Protein AF-A0A369TSJ4-F1 (afdb_monomer)

pLDDT: mean 82.73, std 7.44, range [54.56, 92.25]

Sequence (88 aa):
MSVSGIVFLSLGGLIFAAWAFQMFALLFAMRRRVAARTGRMFPGVGDSLAGWREFLTAPEHRVTRRRLGLTTLALFAWIALNALALRP

Foldseek 3Di:
DDPVVVVLVVVLVVLVVVLVVLVVVVVVVLLVVLCVVPVDNDDDPVSSVVSVVCCVPPPVNVVSCVVNVVSVVVNVVSVVVVVVVPDD

Secondary structure (DSSP, 8-state):
--HHHHHHHHHHHHHHHHHHHHHHHHHHHHHHHHHHHH--SS--HHHHHHHHHHHHH-GGGHHHHHHHHHHHHHHHHHHHHHHHHT--

Nearest PDB structures (foldseek):
  4zwt-assembly2_L  TM=6.767E-01  e=4.216E+00  Tequatrovirus T4

Mean p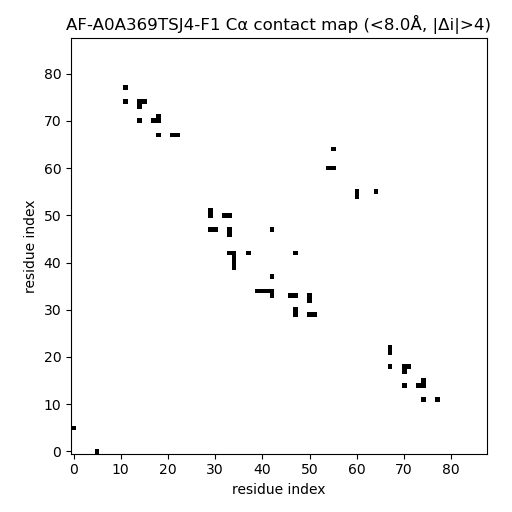redicted aligned error: 7.22 Å

Solvent-accessible surface area (backbone atoms only — not comparable to full-atom values): 4995 Å² total; per-residue (Å²): 133,57,72,68,57,52,55,49,54,51,52,53,50,51,53,50,50,55,38,49,50,52,52,51,54,48,52,53,53,50,51,53,51,47,27,70,73,67,76,32,98,76,65,55,73,65,55,52,50,51,52,50,49,47,54,71,67,42,73,89,34,49,64,60,5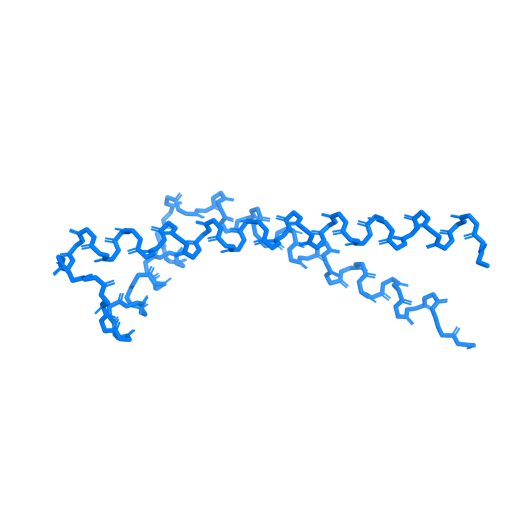1,48,52,54,48,52,41,49,49,51,48,51,51,49,51,50,52,49,57,61,72,66,56,128

Radius of gyration: 17.57 Å; Cα contacts (8 Å, |Δi|>4): 31; chains: 1; bounding box: 41×21×50 Å

Organism: NCBI:txid2282382

Structure (mmCIF, N/CA/C/O backbone):
data_AF-A0A369TSJ4-F1
#
_entry.id   AF-A0A369TSJ4-F1
#
loop_
_atom_site.group_PDB
_atom_site.id
_atom_site.type_symbol
_atom_site.label_atom_id
_atom_site.label_alt_id
_atom_site.label_comp_id
_atom_site.label_asym_id
_atom_site.label_entity_id
_atom_site.label_seq_id
_atom_site.pdbx_PDB_ins_code
_atom_site.Cartn_x
_atom_site.Cartn_y
_atom_site.Cartn_z
_atom_site.occupancy
_atom_site.B_iso_or_equiv
_atom_site.auth_seq_id
_atom_site.auth_comp_id
_atom_site.auth_asym_id
_atom_site.auth_atom_id
_atom_site.pdbx_PDB_model_num
ATOM 1 N N . MET A 1 1 ? 26.070 -3.106 -18.082 1.00 60.06 1 MET A N 1
ATOM 2 C CA . MET A 1 1 ? 24.641 -2.819 -17.822 1.00 60.06 1 MET A CA 1
ATOM 3 C C . MET A 1 1 ? 24.183 -1.747 -18.794 1.00 60.06 1 MET A C 1
ATOM 5 O O . MET A 1 1 ? 24.888 -0.756 -18.927 1.00 60.06 1 MET A O 1
ATOM 9 N N . SER A 1 2 ? 23.070 -1.945 -19.501 1.00 85.50 2 SER A N 1
ATOM 10 C CA . SER A 1 2 ? 22.514 -0.914 -20.385 1.00 85.50 2 SER A CA 1
ATOM 11 C C . SER A 1 2 ? 21.793 0.166 -19.570 1.00 85.50 2 SER A C 1
ATOM 13 O O . SER A 1 2 ? 21.219 -0.123 -18.518 1.00 85.50 2 SER A O 1
ATOM 15 N N . VAL A 1 3 ? 21.775 1.405 -20.072 1.00 88.44 3 VAL A N 1
ATOM 16 C CA . VAL A 1 3 ? 21.014 2.519 -19.471 1.00 88.44 3 VAL A CA 1
ATOM 17 C C . VAL A 1 3 ? 19.533 2.152 -19.317 1.00 88.44 3 VAL A C 1
ATOM 19 O O . VAL A 1 3 ? 18.928 2.434 -18.287 1.00 88.44 3 VAL A O 1
ATOM 22 N N . SER A 1 4 ? 18.972 1.433 -20.293 1.00 81.94 4 SER A N 1
ATOM 23 C CA . SER A 1 4 ? 17.600 0.917 -20.242 1.00 81.94 4 SER A CA 1
ATOM 24 C C . SER A 1 4 ? 17.352 -0.025 -19.059 1.00 81.94 4 SER A C 1
ATOM 26 O O . SER A 1 4 ? 16.310 0.074 -18.415 1.00 81.94 4 SER A O 1
ATOM 28 N N . GLY A 1 5 ? 18.312 -0.891 -18.721 1.00 83.38 5 GLY A N 1
ATOM 29 C CA . GLY A 1 5 ? 18.207 -1.797 -17.575 1.00 83.38 5 GLY A CA 1
ATOM 30 C C . GLY A 1 5 ? 18.235 -1.059 -16.236 1.00 83.38 5 GLY A C 1
ATOM 31 O O . GLY A 1 5 ? 17.483 -1.408 -15.328 1.00 83.38 5 GLY A O 1
ATOM 32 N N . ILE A 1 6 ? 19.047 -0.002 -16.132 1.00 88.25 6 ILE A N 1
ATOM 33 C CA . ILE A 1 6 ? 19.101 0.853 -14.937 1.00 88.25 6 ILE A CA 1
ATOM 34 C C . ILE A 1 6 ? 17.761 1.566 -14.747 1.00 88.25 6 ILE A C 1
ATOM 36 O O . ILE A 1 6 ? 17.168 1.461 -13.678 1.00 88.25 6 ILE A O 1
ATOM 40 N N . VAL A 1 7 ? 17.246 2.221 -15.795 1.00 88.12 7 VAL A N 1
ATOM 41 C CA . VAL A 1 7 ? 15.954 2.928 -15.747 1.00 88.12 7 VAL A CA 1
ATOM 42 C C . VAL A 1 7 ? 14.823 1.981 -15.349 1.00 88.12 7 VAL A C 1
ATOM 44 O O . VAL A 1 7 ? 14.010 2.326 -14.493 1.00 88.12 7 VAL A O 1
ATOM 47 N N . PHE A 1 8 ? 14.797 0.774 -15.921 1.00 85.81 8 PHE A N 1
ATOM 48 C CA . PHE A 1 8 ? 13.802 -0.237 -15.587 1.00 85.81 8 PHE A CA 1
ATOM 49 C C . PHE A 1 8 ? 13.883 -0.607 -14.097 1.00 85.81 8 PHE A C 1
ATOM 51 O O . PHE A 1 8 ? 12.920 -0.408 -13.360 1.00 85.81 8 PHE A O 1
ATOM 58 N N . LEU A 1 9 ? 15.042 -1.052 -13.605 1.00 87.44 9 LEU A N 1
ATOM 59 C CA . LEU A 1 9 ? 15.211 -1.441 -12.198 1.00 87.44 9 LEU A CA 1
ATOM 60 C C . LEU A 1 9 ? 14.888 -0.303 -11.221 1.00 87.44 9 LEU A C 1
ATOM 62 O O . LEU A 1 9 ? 14.232 -0.541 -10.205 1.00 87.44 9 LEU A O 1
ATOM 66 N N . SER A 1 10 ? 15.293 0.928 -11.539 1.00 91.75 10 SER A N 1
ATOM 67 C CA . SER A 1 10 ? 14.962 2.103 -10.734 1.00 91.75 10 SER A CA 1
ATOM 68 C C . SER A 1 10 ? 13.452 2.331 -10.652 1.00 91.75 10 SER A C 1
ATOM 70 O O . SER A 1 10 ? 12.940 2.566 -9.559 1.00 91.75 10 SER A O 1
ATOM 72 N N . LEU A 1 11 ? 12.720 2.206 -11.765 1.00 89.50 11 LEU A N 1
ATOM 73 C CA . LEU A 1 11 ? 11.264 2.364 -11.773 1.00 89.50 11 LEU A CA 1
ATOM 74 C C . LEU A 1 11 ? 10.580 1.297 -10.904 1.00 89.50 11 LEU A C 1
ATOM 76 O O . LEU A 1 11 ? 9.729 1.621 -10.077 1.00 89.50 11 LEU A O 1
ATOM 80 N N . GLY A 1 12 ? 11.007 0.039 -11.032 1.00 87.94 12 GLY A N 1
ATOM 81 C CA . GLY A 1 12 ? 10.525 -1.060 -10.194 1.00 87.94 12 GLY A CA 1
ATOM 82 C C . GLY A 1 12 ? 10.787 -0.833 -8.707 1.00 87.94 12 GLY A C 1
ATOM 83 O O . GLY A 1 12 ? 9.893 -1.020 -7.880 1.00 87.94 12 GLY A O 1
ATOM 84 N N . GLY A 1 13 ? 11.989 -0.359 -8.369 1.00 90.56 13 GLY A N 1
ATOM 85 C CA . GLY A 1 13 ? 12.365 0.001 -7.004 1.00 90.56 13 GLY A CA 1
ATOM 86 C C . GLY A 1 13 ? 11.490 1.111 -6.421 1.00 90.56 13 GLY A C 1
ATOM 87 O O . GLY A 1 13 ? 11.062 1.011 -5.273 1.00 90.56 13 GLY A O 1
ATOM 88 N N . LEU A 1 14 ? 11.152 2.133 -7.213 1.00 91.88 14 LEU A N 1
ATOM 89 C CA . LEU A 1 14 ? 10.258 3.216 -6.789 1.00 91.88 14 LEU A CA 1
ATOM 90 C C . LEU A 1 14 ? 8.825 2.726 -6.548 1.00 91.88 14 LEU A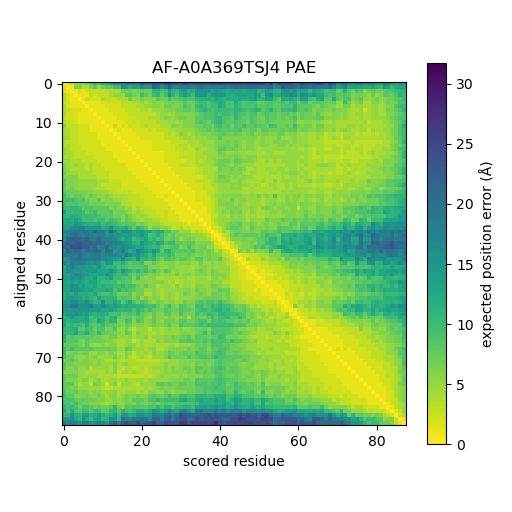 C 1
ATOM 92 O O . LEU A 1 14 ? 8.221 3.087 -5.537 1.00 91.88 14 LEU A O 1
ATOM 96 N N . ILE A 1 15 ? 8.292 1.879 -7.436 1.00 88.62 15 ILE A N 1
ATOM 97 C CA . ILE A 1 15 ? 6.958 1.279 -7.267 1.00 88.62 15 ILE A CA 1
ATOM 98 C C . ILE A 1 15 ? 6.928 0.433 -5.988 1.00 88.62 15 ILE A C 1
ATOM 100 O O . ILE A 1 15 ? 6.005 0.562 -5.179 1.00 88.62 15 ILE A O 1
ATOM 104 N N . PHE A 1 16 ? 7.963 -0.383 -5.769 1.00 89.50 16 PHE A N 1
ATOM 105 C CA . PHE A 1 16 ? 8.095 -1.189 -4.562 1.00 89.50 16 PHE A CA 1
ATOM 106 C C . PHE A 1 16 ? 8.204 -0.330 -3.299 1.00 89.50 16 PHE A C 1
ATOM 108 O O . PHE A 1 16 ? 7.491 -0.583 -2.332 1.00 89.50 16 PHE A O 1
ATOM 115 N N . ALA A 1 17 ? 9.035 0.714 -3.302 1.00 92.25 17 ALA A N 1
ATOM 116 C CA . ALA A 1 17 ? 9.195 1.611 -2.160 1.00 92.25 17 ALA A CA 1
ATOM 117 C C . ALA A 1 17 ? 7.887 2.341 -1.818 1.00 92.25 17 ALA A C 1
ATOM 119 O O . ALA A 1 17 ? 7.513 2.422 -0.647 1.00 92.25 17 ALA A O 1
ATOM 120 N N . ALA A 1 18 ? 7.155 2.820 -2.828 1.00 88.88 18 ALA A N 1
ATOM 121 C CA . ALA A 1 18 ? 5.857 3.461 -2.637 1.00 88.88 18 ALA A CA 1
ATOM 122 C C . ALA A 1 18 ? 4.828 2.493 -2.031 1.00 88.88 18 ALA A C 1
ATOM 124 O O . ALA A 1 18 ? 4.107 2.854 -1.097 1.00 88.88 18 ALA A O 1
ATOM 125 N N . TRP A 1 19 ? 4.780 1.254 -2.528 1.00 90.38 19 TRP A N 1
ATOM 126 C CA . TRP A 1 19 ? 3.931 0.203 -1.969 1.00 90.38 19 TRP A CA 1
ATOM 127 C C . TRP A 1 19 ? 4.327 -0.152 -0.530 1.00 90.38 19 TRP A C 1
ATOM 129 O O . TRP A 1 19 ? 3.473 -0.176 0.357 1.00 90.38 19 TRP A O 1
ATOM 139 N N . ALA A 1 20 ? 5.620 -0.357 -0.271 1.00 89.38 20 ALA A N 1
ATOM 140 C CA . ALA A 1 20 ? 6.139 -0.705 1.046 1.00 89.38 20 ALA A CA 1
ATOM 141 C C . ALA A 1 20 ? 5.824 0.396 2.063 1.00 89.38 20 ALA A C 1
ATOM 143 O O . ALA A 1 20 ? 5.329 0.107 3.151 1.00 89.38 20 ALA A O 1
ATOM 144 N N . PHE A 1 21 ? 6.018 1.663 1.691 1.00 90.81 21 PHE A N 1
ATOM 145 C CA . PHE A 1 21 ? 5.654 2.802 2.528 1.00 90.81 21 PHE A CA 1
ATOM 146 C C . PHE A 1 21 ? 4.165 2.790 2.891 1.00 90.81 21 PHE A C 1
ATOM 148 O O . PHE A 1 21 ? 3.818 2.943 4.061 1.00 90.81 21 PHE A O 1
ATOM 155 N N . GLN A 1 22 ? 3.276 2.557 1.920 1.00 87.19 22 GLN A N 1
ATOM 156 C CA . GLN A 1 22 ? 1.836 2.457 2.182 1.00 87.19 22 GLN A CA 1
ATOM 157 C C . GLN A 1 22 ? 1.496 1.283 3.107 1.00 87.19 22 GLN A C 1
ATOM 159 O O . GLN A 1 22 ? 0.674 1.438 4.011 1.00 87.19 22 GLN A O 1
ATOM 164 N N . MET A 1 23 ? 2.139 0.133 2.907 1.00 86.56 23 MET A N 1
ATOM 165 C CA . MET A 1 23 ? 1.935 -1.063 3.719 1.00 86.56 23 MET A CA 1
ATOM 166 C C . MET A 1 23 ? 2.390 -0.841 5.166 1.00 86.56 23 MET A C 1
ATOM 168 O O . MET A 1 23 ? 1.635 -1.102 6.101 1.00 86.56 23 MET A O 1
ATOM 172 N N . PHE A 1 24 ? 3.582 -0.279 5.374 1.00 89.12 24 PHE A N 1
ATOM 173 C CA . PHE A 1 24 ? 4.073 0.052 6.711 1.00 89.12 24 PHE A CA 1
ATOM 174 C C . PHE A 1 24 ? 3.239 1.145 7.377 1.00 89.12 24 PHE A C 1
ATOM 176 O O . PHE A 1 24 ? 2.878 1.006 8.545 1.00 89.12 24 PHE A O 1
ATOM 183 N N . ALA A 1 25 ? 2.865 2.200 6.649 1.00 87.81 25 ALA A N 1
ATOM 184 C CA . ALA A 1 25 ? 1.980 3.238 7.168 1.00 87.81 25 ALA A CA 1
ATOM 185 C C . ALA A 1 25 ? 0.640 2.648 7.634 1.00 87.81 25 ALA A C 1
ATOM 187 O O . ALA A 1 25 ? 0.142 3.008 8.703 1.00 87.81 25 ALA A O 1
ATOM 188 N N . LEU A 1 26 ? 0.088 1.699 6.873 1.00 86.25 26 LEU A N 1
ATOM 189 C CA . LEU A 1 26 ? -1.123 0.978 7.240 1.00 86.25 26 LEU A CA 1
ATOM 190 C C . LEU A 1 26 ? -0.923 0.130 8.506 1.00 86.25 26 LEU A C 1
ATOM 192 O O . LEU A 1 26 ? -1.725 0.231 9.434 1.00 86.25 26 LEU A O 1
ATOM 196 N N . LEU A 1 27 ? 0.156 -0.654 8.576 1.00 84.81 27 LEU A N 1
ATOM 197 C CA . LEU A 1 27 ? 0.493 -1.477 9.742 1.00 84.81 27 LEU A CA 1
ATOM 198 C C . LEU A 1 27 ? 0.637 -0.633 11.013 1.00 84.81 27 LEU A C 1
ATOM 200 O O . LEU A 1 27 ? 0.057 -0.958 12.052 1.00 84.81 27 LEU A O 1
ATOM 204 N N . PHE A 1 28 ? 1.361 0.485 10.933 1.00 85.62 28 PHE A N 1
ATOM 205 C CA . PHE A 1 28 ? 1.523 1.397 12.062 1.00 85.62 28 PHE A CA 1
ATOM 206 C C . PHE A 1 28 ? 0.208 2.076 12.444 1.00 85.62 28 PHE A C 1
ATOM 208 O O . PHE A 1 28 ? -0.085 2.199 13.635 1.00 85.62 28 PHE A O 1
ATOM 215 N N . ALA A 1 29 ? -0.614 2.477 11.471 1.00 84.56 29 ALA A N 1
ATOM 216 C CA . ALA A 1 29 ? -1.930 3.046 11.740 1.00 84.56 29 ALA A CA 1
ATOM 217 C C . ALA A 1 29 ? -2.847 2.045 12.461 1.00 84.56 29 ALA A C 1
ATOM 219 O O . ALA A 1 29 ? -3.498 2.413 13.440 1.00 84.56 29 ALA A O 1
ATOM 220 N N . MET A 1 30 ? -2.861 0.777 12.037 1.00 82.69 30 MET A N 1
ATOM 221 C CA . MET A 1 30 ? -3.619 -0.275 12.717 1.00 82.69 30 MET A CA 1
ATOM 222 C C . MET A 1 30 ? -3.099 -0.521 14.128 1.00 82.69 30 MET A C 1
ATOM 224 O O . MET A 1 30 ? -3.883 -0.495 15.073 1.00 82.69 30 MET A O 1
ATOM 228 N N . ARG A 1 31 ? -1.780 -0.671 14.299 1.00 81.56 31 ARG A N 1
ATOM 229 C CA . ARG A 1 31 ? -1.170 -0.855 15.622 1.00 81.56 31 ARG A CA 1
ATOM 230 C C . ARG A 1 31 ? -1.554 0.273 16.578 1.00 81.56 31 ARG A C 1
ATOM 232 O O . ARG A 1 31 ? -1.956 -0.004 17.704 1.00 81.56 31 ARG A O 1
ATOM 239 N N . ARG A 1 32 ? -1.470 1.533 16.133 1.00 82.19 32 ARG A N 1
ATOM 240 C CA . ARG A 1 32 ? -1.846 2.701 16.951 1.00 82.19 32 ARG A CA 1
ATOM 241 C C . ARG A 1 32 ? -3.315 2.652 17.370 1.00 82.19 32 ARG A C 1
ATOM 243 O O . ARG A 1 32 ? -3.619 2.953 18.517 1.00 82.19 32 ARG A O 1
ATOM 250 N N . ARG A 1 33 ? -4.214 2.235 16.476 1.00 80.75 33 ARG A N 1
ATOM 251 C CA . ARG A 1 33 ? -5.650 2.111 16.773 1.00 80.75 33 ARG A CA 1
ATOM 252 C C . ARG A 1 33 ? -5.952 0.991 17.758 1.00 80.75 33 ARG A C 1
ATOM 254 O O . ARG A 1 33 ? -6.721 1.200 18.690 1.00 80.75 33 ARG A O 1
ATOM 261 N N . VAL A 1 34 ? -5.339 -0.177 17.579 1.00 80.94 34 VAL A N 1
ATOM 262 C CA . VAL A 1 34 ? -5.547 -1.307 18.492 1.00 80.94 34 VAL A CA 1
ATOM 263 C C . VAL A 1 34 ? -4.964 -0.991 19.872 1.00 80.94 34 VAL A C 1
ATOM 265 O O . VAL A 1 34 ? -5.632 -1.236 20.874 1.0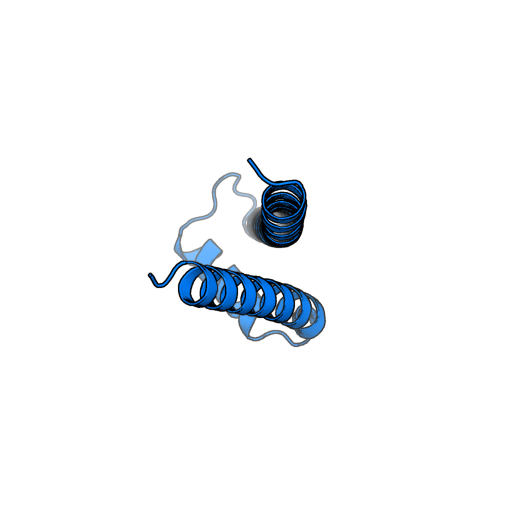0 80.94 34 VAL A O 1
ATOM 268 N N . ALA A 1 35 ? -3.782 -0.369 19.942 1.00 81.06 35 ALA A N 1
ATOM 269 C CA . ALA A 1 35 ? -3.193 0.090 21.201 1.00 81.06 35 ALA A CA 1
ATOM 270 C C . ALA A 1 35 ? -4.073 1.139 21.906 1.00 81.06 35 ALA A C 1
ATOM 272 O O . ALA A 1 35 ? -4.274 1.046 23.112 1.00 81.06 35 ALA A O 1
ATOM 273 N N . ALA A 1 36 ? -4.659 2.085 21.161 1.00 82.50 36 ALA A N 1
ATOM 274 C CA . ALA A 1 36 ? -5.588 3.072 21.716 1.00 82.50 36 ALA A CA 1
ATOM 275 C C . ALA A 1 36 ? -6.880 2.440 22.267 1.00 82.50 36 ALA A C 1
ATOM 277 O O . ALA A 1 36 ? -7.419 2.927 23.254 1.00 82.50 36 ALA A O 1
ATOM 278 N N . ARG A 1 37 ? -7.370 1.350 21.657 1.00 80.31 37 ARG A N 1
ATOM 279 C CA . ARG A 1 37 ? -8.575 0.639 22.122 1.00 80.31 37 ARG A CA 1
ATOM 280 C C . ARG A 1 3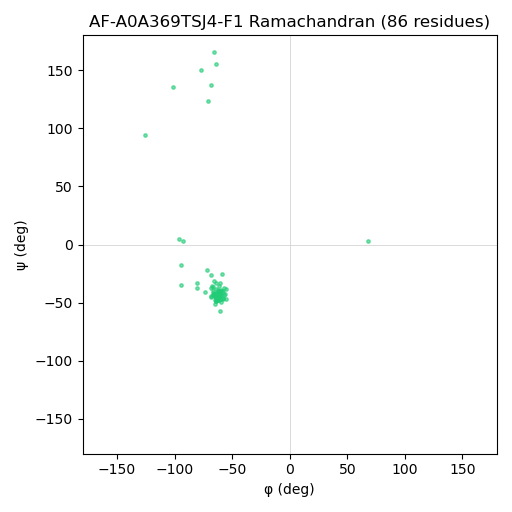7 ? -8.321 -0.309 23.292 1.00 80.31 37 ARG A C 1
ATOM 282 O O . ARG A 1 37 ? -9.176 -0.437 24.155 1.00 80.31 37 ARG A O 1
ATOM 289 N N . THR A 1 38 ? -7.182 -0.999 23.305 1.00 79.38 38 THR A N 1
ATOM 290 C CA . THR A 1 38 ? -6.873 -2.025 24.321 1.00 79.38 38 THR A CA 1
ATOM 291 C C . THR A 1 38 ? -6.062 -1.493 25.501 1.00 79.38 38 THR A C 1
ATOM 293 O O . THR A 1 38 ? -5.982 -2.162 26.527 1.00 79.38 38 THR A O 1
ATOM 296 N N . GLY A 1 39 ? -5.416 -0.330 25.362 1.00 78.88 39 GLY A N 1
ATOM 297 C CA . GLY A 1 39 ? -4.483 0.216 26.354 1.00 78.88 39 GLY A CA 1
ATOM 298 C C . GLY A 1 39 ? -3.184 -0.589 26.499 1.00 78.88 39 GLY A C 1
ATOM 299 O O . GLY A 1 39 ? -2.352 -0.267 27.343 1.00 78.88 39 GLY A O 1
ATOM 300 N N . ARG A 1 40 ? -2.986 -1.640 25.690 1.00 75.38 40 ARG A N 1
ATOM 301 C CA . ARG A 1 40 ? -1.827 -2.539 25.759 1.00 75.38 40 ARG A CA 1
ATOM 302 C C . ARG A 1 40 ? -0.817 -2.196 24.669 1.00 75.38 40 ARG A C 1
ATOM 304 O O . ARG A 1 40 ? -1.172 -2.017 23.506 1.00 75.38 40 ARG A O 1
ATOM 311 N N . MET A 1 41 ? 0.466 -2.167 25.039 1.00 67.44 41 MET A N 1
ATOM 312 C CA . MET A 1 41 ? 1.571 -1.909 24.103 1.00 67.44 41 MET A CA 1
ATOM 313 C C . MET A 1 41 ? 1.724 -3.024 23.048 1.00 67.44 41 MET A C 1
ATOM 315 O O . MET A 1 41 ? 2.104 -2.746 21.907 1.00 67.44 41 MET A O 1
ATOM 319 N N . PHE A 1 42 ? 1.381 -4.261 23.423 1.00 66.75 42 PHE A N 1
ATOM 320 C 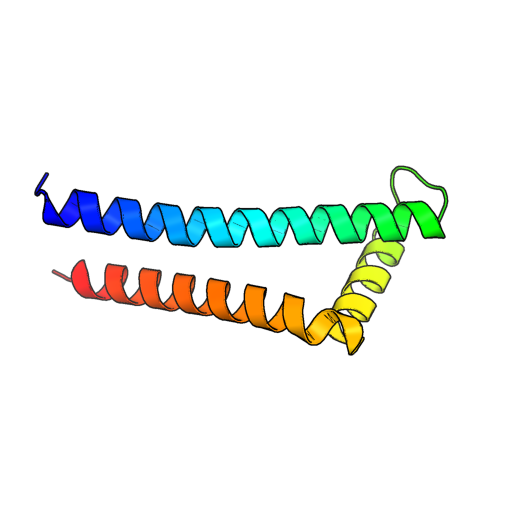CA . PHE A 1 42 ? 1.288 -5.427 22.545 1.00 66.75 42 PHE A CA 1
ATOM 321 C C . PHE A 1 42 ? -0.106 -6.057 22.681 1.00 66.75 42 PHE A C 1
ATOM 323 O O . PHE A 1 42 ? -0.342 -6.838 23.605 1.00 66.75 42 PHE A O 1
ATOM 330 N N . PRO A 1 43 ? -1.053 -5.680 21.807 1.00 66.81 43 PRO A N 1
ATOM 331 C CA . PRO A 1 43 ? -2.360 -6.321 21.737 1.00 66.81 43 PRO A CA 1
ATOM 332 C C . PRO A 1 43 ? -2.225 -7.788 21.321 1.00 66.81 43 PRO A C 1
ATOM 334 O O . PRO A 1 43 ? -1.262 -8.160 20.646 1.00 66.81 43 PRO A O 1
ATOM 337 N N . GLY A 1 44 ? -3.198 -8.622 21.686 1.00 76.88 44 GLY A N 1
ATOM 338 C CA . GLY A 1 44 ? -3.189 -10.025 21.279 1.00 76.88 44 GLY A CA 1
ATOM 339 C C . GLY A 1 44 ? -3.358 -10.196 19.763 1.00 7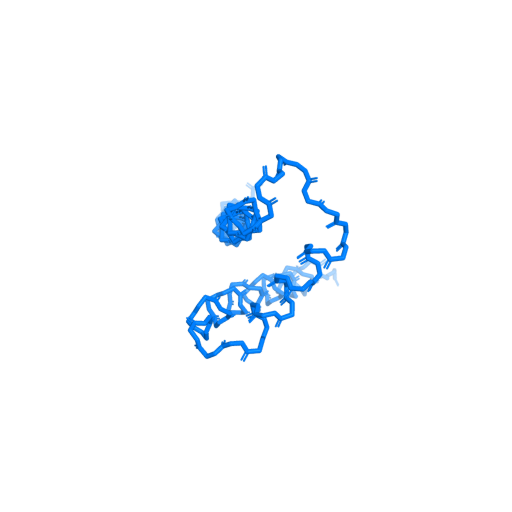6.88 44 GLY A C 1
ATOM 340 O O . GLY A 1 44 ? -3.790 -9.288 19.044 1.00 76.88 44 GLY A O 1
ATOM 341 N N . VAL A 1 45 ? -3.073 -11.404 19.266 1.00 74.94 45 VAL A N 1
ATOM 342 C CA . VAL A 1 45 ? -3.306 -11.772 17.854 1.00 74.94 45 VAL A CA 1
ATOM 343 C C . VAL A 1 45 ? -4.781 -11.576 17.473 1.00 74.94 45 VAL A C 1
ATOM 345 O O . VAL A 1 45 ? -5.074 -11.075 16.390 1.00 74.94 45 VAL A O 1
ATOM 348 N N . GLY A 1 46 ? -5.711 -11.879 18.388 1.00 77.06 46 GLY A N 1
ATOM 349 C CA . GLY A 1 46 ? -7.150 -11.672 18.186 1.00 77.06 46 GLY A CA 1
ATOM 350 C C . GLY A 1 46 ? -7.540 -10.203 17.986 1.00 77.06 46 GLY A C 1
ATOM 351 O O . GLY A 1 46 ? -8.282 -9.892 17.056 1.00 77.06 46 GLY A O 1
ATOM 352 N N . ASP A 1 47 ? -6.980 -9.289 18.782 1.00 74.94 47 ASP A N 1
ATOM 353 C CA . ASP A 1 47 ? -7.246 -7.847 18.667 1.00 74.94 47 ASP A CA 1
ATOM 354 C C . ASP A 1 47 ? -6.703 -7.281 17.348 1.00 74.94 47 ASP A C 1
ATOM 356 O O . ASP A 1 47 ? -7.328 -6.439 16.698 1.00 74.94 47 ASP A O 1
ATOM 360 N N . SER A 1 48 ? -5.548 -7.795 16.919 1.00 74.75 48 SER A N 1
ATOM 361 C CA . SER A 1 48 ? -4.949 -7.451 15.629 1.00 74.75 48 SER A CA 1
ATOM 362 C C . SER A 1 48 ? -5.835 -7.916 14.471 1.00 74.75 48 SER A C 1
ATOM 364 O O . SER A 1 48 ? -6.116 -7.136 13.562 1.00 74.75 48 SER A O 1
ATOM 366 N N . LEU A 1 49 ? -6.335 -9.156 14.516 1.00 78.88 49 LEU A N 1
ATOM 367 C CA . LEU A 1 49 ? -7.244 -9.708 13.505 1.00 78.88 49 LEU A CA 1
ATOM 368 C C . LEU A 1 49 ? -8.582 -8.962 13.446 1.00 78.88 49 LEU A C 1
ATOM 370 O O . LEU A 1 49 ? -9.099 -8.725 12.354 1.00 78.88 49 LEU A O 1
ATOM 374 N N . ALA A 1 50 ? -9.129 -8.547 14.591 1.00 80.62 50 ALA A N 1
ATOM 375 C CA . ALA A 1 50 ? -10.329 -7.716 14.638 1.00 80.62 50 ALA A CA 1
ATOM 376 C C . ALA A 1 50 ? -10.098 -6.356 13.953 1.00 80.62 50 ALA A C 1
ATOM 378 O O . ALA A 1 50 ? -10.925 -5.929 13.145 1.00 80.62 50 ALA A O 1
ATOM 379 N N . GLY A 1 51 ? -8.940 -5.728 14.192 1.00 79.75 51 GLY A N 1
ATOM 380 C CA . GLY A 1 51 ? -8.531 -4.497 13.509 1.00 79.75 51 GLY A CA 1
ATOM 381 C C . GLY A 1 51 ? -8.368 -4.668 11.994 1.00 79.75 51 GLY A C 1
ATOM 382 O O . GLY A 1 51 ? -8.803 -3.812 11.223 1.00 79.75 51 GLY A O 1
ATOM 383 N N . TRP A 1 52 ? -7.818 -5.801 11.546 1.00 80.25 52 TRP A N 1
ATOM 384 C CA . TRP A 1 52 ? -7.741 -6.139 10.121 1.00 80.25 52 TRP A CA 1
ATOM 385 C C . TRP A 1 52 ? -9.116 -6.366 9.496 1.00 80.25 52 TRP A C 1
ATOM 387 O O . TRP A 1 52 ? -9.382 -5.869 8.401 1.00 80.25 52 TRP A O 1
ATOM 397 N N . ARG A 1 53 ? -10.012 -7.079 10.188 1.00 82.38 53 ARG A N 1
ATOM 398 C CA . ARG A 1 53 ? -11.387 -7.299 9.726 1.00 82.38 53 ARG A CA 1
ATOM 399 C C . ARG A 1 53 ? -12.113 -5.973 9.542 1.00 82.38 53 ARG A C 1
ATOM 401 O O . ARG A 1 53 ? -12.702 -5.758 8.489 1.00 82.38 53 ARG A O 1
ATOM 408 N N . GLU A 1 54 ? -12.022 -5.077 10.518 1.00 82.44 54 GLU A N 1
ATOM 409 C CA . GLU A 1 54 ? -12.593 -3.731 10.432 1.00 82.44 54 GLU A CA 1
ATOM 410 C C . GLU A 1 54 ? -11.975 -2.926 9.285 1.00 82.44 54 GLU A C 1
ATOM 412 O O . GLU A 1 54 ? -12.692 -2.289 8.514 1.00 82.44 54 GLU A O 1
ATOM 417 N N . PHE A 1 55 ? -10.657 -3.015 9.088 1.00 79.56 55 PHE A N 1
ATOM 418 C CA . PHE A 1 55 ? -10.009 -2.385 7.944 1.00 79.56 55 PHE A CA 1
ATOM 419 C C . PHE A 1 55 ? -10.515 -2.914 6.599 1.00 79.56 55 PHE A C 1
ATOM 421 O O . PHE A 1 55 ? -10.574 -2.150 5.637 1.00 79.56 55 PHE A O 1
ATOM 428 N N . LEU A 1 56 ? -10.887 -4.191 6.500 1.00 80.25 56 LEU A N 1
ATOM 429 C CA . LEU A 1 56 ? -11.396 -4.794 5.268 1.00 80.25 56 LEU A CA 1
ATOM 430 C C . LEU A 1 56 ? -12.879 -4.488 5.023 1.00 80.25 56 LEU A C 1
ATOM 432 O O . LEU A 1 56 ? -13.275 -4.310 3.870 1.00 80.25 56 LEU A O 1
ATOM 436 N N . THR A 1 57 ? -13.688 -4.367 6.075 1.00 83.38 57 THR A N 1
ATOM 437 C CA . THR A 1 57 ? -15.143 -4.184 5.958 1.00 83.38 57 THR A CA 1
ATOM 438 C C . THR A 1 57 ? -15.584 -2.722 6.004 1.00 83.38 57 THR A C 1
ATOM 440 O O . THR A 1 57 ? -16.508 -2.345 5.281 1.00 83.38 57 THR A O 1
ATOM 443 N N . ALA A 1 58 ? -14.923 -1.864 6.788 1.00 83.06 58 ALA A N 1
ATOM 444 C CA . ALA A 1 58 ? -15.396 -0.502 7.020 1.00 83.06 58 ALA A CA 1
ATOM 445 C C . ALA A 1 58 ? -15.294 0.373 5.750 1.00 83.06 58 ALA A C 1
ATOM 447 O O . ALA A 1 58 ? -14.284 0.328 5.033 1.00 83.06 58 ALA A O 1
ATOM 448 N N . PRO A 1 59 ? -16.311 1.192 5.428 1.00 80.62 59 PRO A N 1
ATOM 449 C CA . PRO A 1 59 ? -16.308 2.041 4.236 1.00 80.62 59 PRO A CA 1
ATOM 450 C C . PRO A 1 59 ? -15.271 3.173 4.299 1.00 80.62 59 PRO A C 1
ATOM 452 O O . PRO A 1 59 ? -14.745 3.564 3.258 1.00 80.62 59 PRO A O 1
ATOM 455 N N . GLU A 1 60 ? -14.899 3.624 5.498 1.00 82.31 60 GLU A N 1
ATOM 456 C CA . GLU A 1 60 ? -13.884 4.664 5.742 1.00 82.31 60 GLU A CA 1
ATOM 457 C C . GLU A 1 60 ? -12.502 4.302 5.175 1.00 82.31 60 GLU A C 1
ATOM 459 O O . GLU A 1 60 ? -11.705 5.166 4.814 1.00 82.31 60 GLU A O 1
ATOM 464 N N . HIS A 1 61 ? -12.221 3.006 5.022 1.00 82.62 61 HIS A N 1
ATOM 465 C CA . HIS A 1 61 ? -10.950 2.503 4.507 1.00 82.62 61 HIS A CA 1
ATOM 466 C C . HIS A 1 61 ? -10.927 2.262 2.997 1.00 82.62 61 HIS A C 1
ATOM 468 O O . HIS A 1 61 ? -9.902 1.833 2.465 1.00 82.62 61 HIS A O 1
ATOM 474 N N . ARG A 1 62 ? -12.008 2.578 2.268 1.00 82.44 62 ARG A N 1
ATOM 475 C CA . ARG A 1 62 ? -12.109 2.338 0.815 1.00 82.44 62 ARG A CA 1
ATOM 476 C C . ARG A 1 62 ? -10.987 2.994 0.012 1.00 82.44 62 ARG A C 1
ATOM 478 O O . ARG A 1 62 ? -10.453 2.358 -0.893 1.00 82.44 62 ARG A O 1
ATOM 485 N N . VAL A 1 63 ? -10.615 4.234 0.335 1.00 82.75 63 VAL A N 1
ATOM 486 C CA . VAL A 1 63 ? -9.559 4.967 -0.389 1.00 82.75 63 VAL A CA 1
ATOM 487 C C . VAL A 1 63 ? -8.190 4.335 -0.146 1.00 82.75 63 VAL A C 1
ATOM 489 O O . VAL A 1 63 ? -7.453 4.088 -1.099 1.00 82.75 63 VAL A O 1
ATOM 492 N N . THR A 1 64 ? -7.870 4.003 1.106 1.00 82.19 64 THR A N 1
ATOM 493 C CA . THR A 1 64 ? -6.613 3.333 1.465 1.00 82.19 64 THR A CA 1
ATOM 494 C C . THR A 1 64 ? -6.523 1.949 0.829 1.00 82.19 64 THR A C 1
ATOM 496 O O . THR A 1 64 ? -5.504 1.634 0.221 1.00 82.19 64 THR A O 1
ATOM 499 N N . ARG A 1 65 ? -7.604 1.156 0.874 1.00 85.06 65 ARG A N 1
ATOM 500 C CA . ARG A 1 65 ? -7.678 -0.154 0.205 1.00 85.06 65 ARG A CA 1
ATOM 501 C C . ARG A 1 65 ? -7.503 -0.041 -1.307 1.00 85.06 65 ARG A C 1
ATOM 503 O O . ARG A 1 65 ? -6.770 -0.833 -1.882 1.00 85.06 65 ARG A O 1
ATOM 510 N N . ARG A 1 66 ? -8.133 0.950 -1.951 1.00 86.56 66 ARG A N 1
ATOM 511 C CA . ARG A 1 66 ? -7.962 1.202 -3.392 1.00 86.56 66 ARG A CA 1
ATOM 512 C C . ARG A 1 66 ? -6.526 1.574 -3.734 1.00 86.56 66 ARG A C 1
ATOM 514 O O . ARG A 1 66 ? -5.980 1.002 -4.664 1.00 86.56 66 ARG A O 1
ATOM 521 N N . ARG A 1 67 ? -5.904 2.488 -2.983 1.00 86.12 67 ARG A N 1
ATOM 522 C CA . ARG A 1 67 ? -4.501 2.876 -3.199 1.00 86.12 67 ARG A CA 1
ATOM 523 C C . ARG A 1 67 ? -3.555 1.689 -3.048 1.00 86.12 67 ARG A C 1
ATOM 525 O O . ARG A 1 67 ? -2.772 1.454 -3.957 1.00 86.12 67 ARG A O 1
ATOM 532 N N . LEU A 1 68 ? -3.689 0.932 -1.958 1.00 86.31 68 LEU A N 1
ATOM 533 C CA . LEU A 1 68 ? -2.883 -0.262 -1.700 1.00 86.31 68 LEU A CA 1
ATOM 534 C C . LEU A 1 68 ? -3.114 -1.337 -2.776 1.00 86.31 68 LEU A C 1
ATOM 536 O O . LEU A 1 68 ? -2.173 -1.965 -3.247 1.00 86.31 68 LEU A O 1
ATOM 540 N N . GLY A 1 69 ? -4.366 -1.533 -3.197 1.00 87.12 69 GLY A N 1
ATOM 541 C CA . GLY A 1 69 ? -4.724 -2.470 -4.260 1.00 87.12 69 GLY A CA 1
ATOM 542 C C . GLY A 1 69 ? -4.146 -2.068 -5.616 1.00 87.12 69 GLY A C 1
ATOM 543 O O . GLY A 1 69 ? -3.594 -2.911 -6.312 1.00 87.12 69 GLY A O 1
ATOM 544 N N . LEU A 1 70 ? -4.200 -0.780 -5.966 1.00 89.25 70 LEU A N 1
ATOM 545 C CA . LEU A 1 70 ? -3.619 -0.252 -7.202 1.00 89.25 70 LEU A CA 1
ATOM 546 C C . LEU A 1 70 ? -2.092 -0.371 -7.213 1.00 89.25 70 LEU A C 1
ATOM 548 O O . LEU A 1 70 ? -1.536 -0.800 -8.218 1.00 89.25 70 LEU A O 1
ATOM 552 N N . THR A 1 71 ? -1.408 -0.041 -6.114 1.00 84.69 71 THR A N 1
ATOM 553 C CA . THR A 1 71 ? 0.054 -0.200 -6.027 1.00 84.69 71 THR A CA 1
ATOM 554 C C . THR A 1 71 ? 0.466 -1.668 -6.028 1.00 84.69 71 THR A C 1
ATOM 556 O O . THR A 1 71 ? 1.459 -2.016 -6.657 1.00 84.69 71 THR A O 1
ATOM 559 N N . THR A 1 72 ? -0.327 -2.546 -5.410 1.00 87.81 72 THR A N 1
ATOM 560 C CA . THR A 1 72 ? -0.120 -4.002 -5.470 1.00 87.81 72 THR A CA 1
ATOM 561 C C . THR A 1 72 ? -0.287 -4.527 -6.898 1.00 87.81 72 THR A C 1
ATOM 563 O O . THR A 1 72 ? 0.566 -5.265 -7.381 1.00 87.81 72 THR A O 1
ATOM 566 N N . LEU A 1 73 ? -1.342 -4.112 -7.607 1.00 90.75 73 LEU A N 1
ATOM 567 C CA . LEU A 1 73 ? -1.548 -4.464 -9.016 1.00 90.75 73 LEU A CA 1
ATOM 568 C C . LEU A 1 73 ? -0.424 -3.933 -9.906 1.00 90.75 73 LEU A C 1
ATOM 570 O O . LEU A 1 73 ? 0.044 -4.660 -10.775 1.00 90.75 73 LEU A O 1
ATOM 574 N N . ALA A 1 74 ? 0.044 -2.705 -9.671 1.00 88.19 74 ALA A N 1
ATOM 575 C CA . ALA A 1 74 ? 1.185 -2.142 -10.387 1.00 88.19 74 ALA A CA 1
ATOM 576 C C . ALA A 1 74 ? 2.464 -2.961 -10.152 1.00 88.19 74 ALA A C 1
ATOM 578 O O . ALA A 1 74 ? 3.204 -3.212 -11.097 1.00 88.19 74 ALA A O 1
ATOM 579 N N . LEU A 1 75 ? 2.692 -3.436 -8.923 1.00 88.69 75 LEU A N 1
ATOM 580 C CA . LEU A 1 75 ? 3.787 -4.351 -8.587 1.00 88.69 75 LEU A CA 1
ATOM 581 C C . LEU A 1 75 ? 3.671 -5.683 -9.332 1.00 88.69 75 LEU A C 1
ATOM 583 O O . LEU A 1 75 ? 4.643 -6.132 -9.929 1.00 88.69 75 LEU A O 1
ATOM 587 N N . PHE A 1 76 ? 2.489 -6.302 -9.345 1.00 89.94 76 PHE A N 1
ATOM 588 C CA . PHE A 1 76 ? 2.276 -7.549 -10.082 1.00 89.94 76 PHE A CA 1
ATOM 589 C C . PHE A 1 76 ? 2.439 -7.366 -11.590 1.00 89.94 76 PHE A C 1
ATOM 591 O O . PHE A 1 76 ? 3.084 -8.190 -12.231 1.00 89.94 76 PHE A O 1
ATOM 598 N N . ALA A 1 77 ? 1.913 -6.276 -12.153 1.00 89.31 77 ALA A N 1
ATOM 599 C CA . ALA A 1 77 ? 2.106 -5.932 -13.556 1.00 89.31 77 ALA A CA 1
ATOM 600 C C . ALA A 1 77 ? 3.594 -5.726 -13.871 1.00 89.31 77 ALA A C 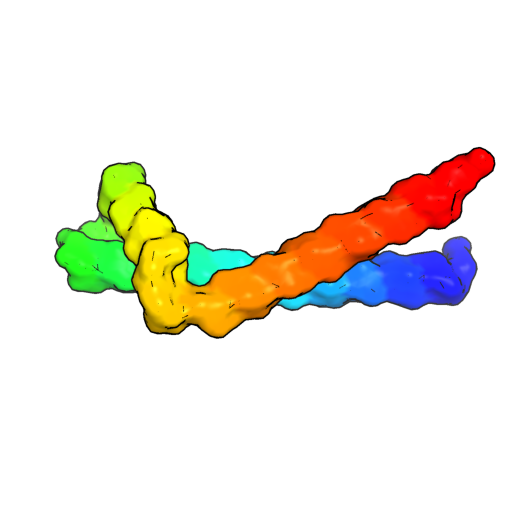1
ATOM 602 O O . ALA A 1 77 ? 4.088 -6.231 -14.875 1.00 89.31 77 ALA A O 1
ATOM 603 N N . TRP A 1 78 ? 4.325 -5.053 -12.981 1.00 86.81 78 TRP A N 1
ATOM 604 C CA . TRP A 1 78 ? 5.765 -4.856 -13.101 1.00 86.81 78 TRP A CA 1
ATOM 605 C C . TRP A 1 78 ? 6.546 -6.176 -13.071 1.00 86.81 78 TRP A C 1
ATOM 607 O O . TRP A 1 78 ? 7.398 -6.408 -13.926 1.00 86.81 78 TRP A O 1
ATOM 617 N N . ILE A 1 79 ? 6.226 -7.069 -12.129 1.00 87.69 79 ILE A N 1
ATOM 618 C CA . ILE A 1 79 ? 6.826 -8.406 -12.024 1.00 87.69 79 ILE A CA 1
ATOM 619 C C . ILE A 1 79 ? 6.512 -9.235 -13.273 1.00 87.69 79 ILE A C 1
ATOM 621 O O . ILE A 1 79 ? 7.404 -9.886 -13.807 1.00 87.69 79 ILE A O 1
ATOM 625 N N . ALA A 1 80 ? 5.275 -9.191 -13.772 1.00 88.19 80 ALA A N 1
ATOM 626 C CA . ALA A 1 80 ? 4.875 -9.905 -14.981 1.00 88.19 80 ALA A CA 1
ATOM 627 C C . ALA A 1 80 ? 5.614 -9.387 -16.225 1.00 88.19 80 ALA A C 1
ATOM 629 O O . ALA A 1 80 ? 6.122 -10.184 -17.010 1.00 88.19 80 ALA A O 1
ATOM 630 N N . LEU A 1 81 ? 5.731 -8.064 -16.380 1.00 86.19 81 LEU A N 1
ATOM 631 C CA . LEU A 1 81 ? 6.505 -7.439 -17.456 1.00 86.19 81 LEU A CA 1
ATOM 632 C C . LEU A 1 81 ? 7.982 -7.821 -17.377 1.00 86.19 81 LEU A C 1
ATOM 634 O O . LEU A 1 81 ? 8.577 -8.169 -18.391 1.00 86.19 81 LEU A O 1
ATOM 638 N N . ASN A 1 82 ? 8.562 -7.797 -16.177 1.00 82.88 82 ASN A N 1
ATOM 639 C CA . ASN A 1 82 ? 9.936 -8.226 -15.954 1.00 82.88 82 ASN A CA 1
ATOM 640 C C . ASN A 1 82 ? 10.121 -9.706 -16.322 1.00 82.88 82 ASN A C 1
ATOM 642 O O . ASN A 1 82 ? 11.017 -10.030 -17.094 1.00 82.88 82 ASN A O 1
ATOM 646 N N . ALA A 1 83 ? 9.232 -10.583 -15.852 1.00 83.12 83 ALA A N 1
ATOM 647 C CA . ALA A 1 83 ? 9.276 -12.010 -16.143 1.00 83.12 83 ALA A CA 1
ATOM 648 C C . ALA A 1 83 ? 9.132 -12.315 -17.640 1.00 83.12 83 ALA A C 1
ATOM 650 O O . ALA A 1 83 ? 9.767 -13.247 -18.118 1.00 83.12 83 ALA A O 1
ATOM 651 N N . LEU A 1 84 ? 8.319 -11.547 -18.373 1.00 83.62 84 LEU A N 1
ATOM 652 C CA . LEU A 1 84 ? 8.165 -11.667 -19.826 1.00 83.62 84 LEU A CA 1
ATOM 653 C C . LEU A 1 84 ? 9.381 -11.121 -20.586 1.00 83.62 84 LEU A C 1
ATOM 655 O O . LEU A 1 84 ? 9.811 -11.743 -21.549 1.00 83.62 84 LEU A O 1
ATOM 659 N N . ALA A 1 85 ? 9.950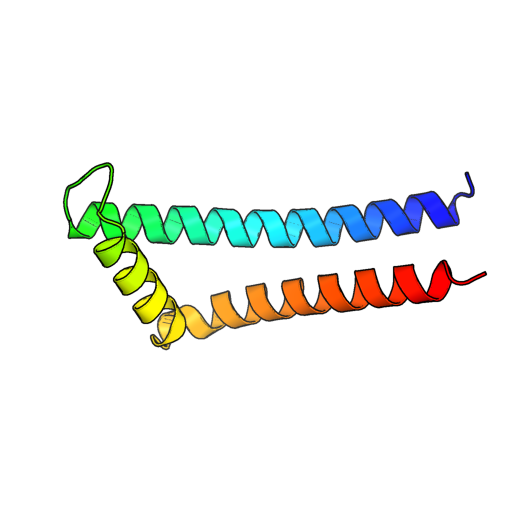 -9.997 -20.145 1.00 74.00 85 ALA A N 1
ATOM 660 C CA . ALA A 1 85 ? 11.121 -9.375 -20.765 1.00 74.00 85 ALA A CA 1
ATOM 661 C C . ALA A 1 85 ? 12.430 -10.150 -20.525 1.00 74.00 85 ALA A C 1
ATOM 663 O O . ALA A 1 85 ? 13.388 -9.977 -21.270 1.00 74.00 85 ALA A O 1
ATOM 664 N N . LEU A 1 86 ? 12.476 -10.983 -19.481 1.00 63.97 86 LEU A N 1
ATOM 665 C CA . LEU A 1 86 ? 13.601 -11.861 -19.141 1.00 63.97 86 LEU A CA 1
ATOM 666 C C . LEU A 1 86 ? 13.433 -13.296 -19.668 1.00 63.97 86 LEU A C 1
ATOM 668 O O . LEU A 1 86 ? 14.269 -14.143 -19.351 1.00 63.97 86 LEU A O 1
ATOM 672 N N . ARG A 1 87 ? 12.379 -13.598 -20.447 1.00 58.12 87 ARG A N 1
ATOM 673 C CA . ARG A 1 87 ? 12.290 -14.898 -21.130 1.00 58.12 87 ARG A CA 1
ATOM 674 C C . ARG A 1 87 ? 13.327 -14.942 -22.266 1.00 58.12 87 ARG A C 1
ATOM 676 O O . ARG A 1 87 ? 13.291 -14.033 -23.093 1.00 58.12 87 ARG A O 1
ATOM 683 N N . PRO A 1 88 ? 14.240 -15.933 -22.277 1.00 54.56 88 PRO A N 1
ATOM 684 C CA . PRO A 1 88 ? 15.216 -16.112 -23.350 1.00 54.56 88 PRO A CA 1
ATOM 685 C C . PRO A 1 88 ? 14.553 -16.482 -24.680 1.00 54.56 88 PRO A C 1
ATOM 687 O O . PRO A 1 88 ? 13.458 -17.095 -24.647 1.00 54.56 88 PRO A O 1
#